Protein AF-A0A957FQG3-F1 (afdb_monomer)

Foldseek 3Di:
DDDDDDDDPDDPLQVLLLVLLVQLLVQCCVVVVHPFFDWDWDDDLFKIKIKTAGSDDPVLLVLCVDPVSVVVSQVVCFVSSVVSVVVCQVSVCVSNVFHQPDWDWDDDSPRRMIMTMGTTDDDPDPPD

pLDDT: mean 87.73, std 17.19, range [35.62, 98.44]

Nearest PDB structures (foldseek):
  2pc6-assembly2_D  TM=5.224E-01  e=1.417E+00  Nitrosomonas europaea ATCC 19718
  8t5j-assembly1_A  TM=2.976E-01  e=2.637E-01  Francisella philomiragia
  4q3o-assembly4_H  TM=3.897E-01  e=1.836E+00  unidentified
  6qin-assembly1_A  TM=3.751E-01  e=3.739E+00  permafrost metagenome
  6qin-assembly1_B  TM=3.669E-01  e=4.540E+00  permafrost metagenome

Structure (mmCIF, N/CA/C/O backbone):
data_AF-A0A957FQG3-F1
#
_entry.id   AF-A0A957FQG3-F1
#
loop_
_atom_site.group_PDB
_atom_site.id
_atom_site.type_symbol
_atom_site.label_atom_id
_atom_site.label_alt_id
_atom_site.label_comp_id
_atom_site.label_asym_id
_atom_site.label_entity_id
_atom_site.label_seq_id
_atom_site.pdbx_PDB_ins_code
_atom_site.Cartn_x
_atom_site.Cartn_y
_atom_site.Cartn_z
_atom_site.occupancy
_atom_site.B_iso_or_equiv
_atom_site.auth_seq_id
_atom_site.auth_comp_id
_atom_site.auth_asym_id
_atom_site.auth_atom_id
_atom_site.pdbx_PDB_model_num
ATOM 1 N N . MET A 1 1 ? 21.254 -7.034 12.210 1.00 35.62 1 MET A N 1
ATOM 2 C CA . MET A 1 1 ? 20.993 -5.730 12.852 1.00 35.62 1 MET A CA 1
ATOM 3 C C . MET A 1 1 ? 19.484 -5.561 12.889 1.00 35.62 1 MET A C 1
ATOM 5 O O . MET A 1 1 ? 18.898 -5.388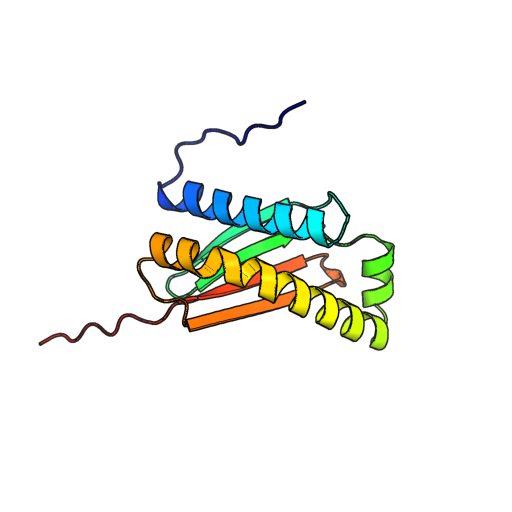 11.832 1.00 35.62 1 MET A O 1
ATOM 9 N N . SER A 1 2 ? 18.854 -5.747 14.053 1.00 36.38 2 SER A N 1
ATOM 10 C CA . SER A 1 2 ? 17.407 -5.549 14.218 1.00 36.38 2 SER A CA 1
ATOM 11 C C . SER A 1 2 ? 17.138 -4.074 14.473 1.00 36.38 2 SER A C 1
ATOM 13 O O . SER A 1 2 ? 17.570 -3.547 15.496 1.00 36.38 2 SER A O 1
ATOM 15 N N . ASN A 1 3 ? 16.438 -3.419 13.552 1.00 44.84 3 ASN A N 1
ATOM 16 C CA . ASN A 1 3 ? 15.875 -2.096 13.786 1.00 44.84 3 ASN A CA 1
ATOM 17 C C . ASN A 1 3 ? 14.540 -2.277 14.507 1.00 44.84 3 ASN A C 1
ATOM 19 O O . ASN A 1 3 ? 13.513 -2.519 13.881 1.00 44.84 3 ASN A O 1
ATOM 23 N N . SER A 1 4 ? 14.572 -2.211 15.834 1.00 42.28 4 SER A N 1
ATOM 24 C CA . SER A 1 4 ? 13.356 -2.063 16.630 1.00 42.28 4 SER A CA 1
ATOM 25 C C . SER A 1 4 ? 12.789 -0.648 16.442 1.00 42.28 4 SER A C 1
ATOM 27 O O . SER A 1 4 ? 13.574 0.302 16.357 1.00 42.28 4 SER A O 1
ATOM 29 N N . PRO A 1 5 ? 11.457 -0.475 16.389 1.00 51.22 5 PRO A N 1
ATOM 30 C CA . PRO A 1 5 ? 10.847 0.842 16.229 1.00 51.22 5 PRO A CA 1
ATOM 31 C C . PRO A 1 5 ? 11.120 1.743 17.452 1.00 51.22 5 PRO A C 1
ATOM 33 O O . PRO A 1 5 ? 11.289 1.238 18.566 1.00 51.22 5 PRO A O 1
ATOM 36 N N . PRO A 1 6 ? 11.179 3.078 17.273 1.00 45.09 6 PRO A N 1
ATOM 37 C CA . PRO A 1 6 ? 11.493 4.011 18.347 1.00 45.09 6 PRO A CA 1
ATOM 38 C C . PRO A 1 6 ? 10.329 4.133 19.339 1.00 45.09 6 PRO A C 1
ATOM 40 O O . PRO A 1 6 ? 9.215 4.514 18.984 1.00 45.09 6 PRO A O 1
ATOM 43 N N . THR A 1 7 ? 10.604 3.867 20.616 1.00 49.09 7 THR A N 1
ATOM 44 C CA . THR A 1 7 ? 9.642 4.002 21.718 1.00 49.09 7 THR A CA 1
ATOM 45 C C . THR A 1 7 ? 9.463 5.474 22.102 1.00 49.09 7 THR A C 1
ATOM 47 O O . THR A 1 7 ? 10.074 5.964 23.048 1.00 49.09 7 THR A O 1
ATOM 50 N N . THR A 1 8 ? 8.624 6.201 21.368 1.00 46.34 8 THR A N 1
ATOM 51 C CA . THR A 1 8 ? 8.061 7.484 21.820 1.00 46.34 8 THR A CA 1
ATOM 52 C C . THR A 1 8 ? 6.641 7.218 22.313 1.00 46.34 8 THR A C 1
ATOM 54 O O . THR A 1 8 ? 5.934 6.420 21.706 1.00 46.34 8 THR A O 1
ATOM 57 N N . LEU A 1 9 ? 6.232 7.832 23.432 1.00 44.16 9 LEU A N 1
ATOM 58 C CA . LEU A 1 9 ? 4.876 7.747 23.997 1.00 44.16 9 LEU A CA 1
ATOM 59 C C . LEU A 1 9 ? 3.855 8.310 22.998 1.00 44.16 9 LEU A C 1
ATOM 61 O O . LEU A 1 9 ? 3.452 9.467 23.067 1.00 44.16 9 LEU A O 1
ATOM 65 N N . MET A 1 10 ? 3.481 7.484 22.030 1.00 39.44 10 MET A N 1
ATOM 66 C CA . MET A 1 10 ? 2.462 7.785 21.047 1.00 39.44 10 MET A CA 1
ATOM 67 C C . MET A 1 10 ? 1.078 7.515 21.648 1.00 39.44 10 MET A C 1
ATOM 69 O O . MET A 1 10 ? 0.938 6.606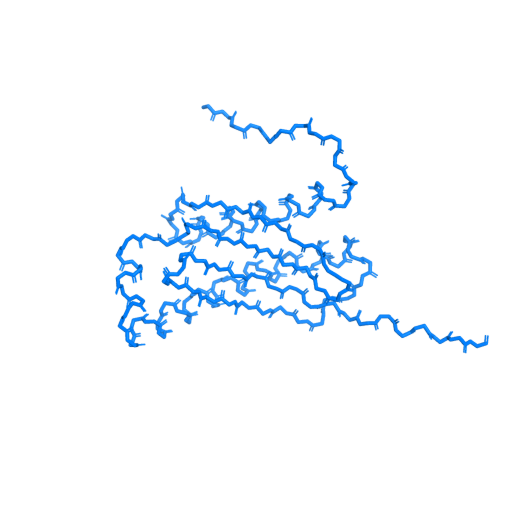 22.476 1.00 39.44 10 MET A O 1
ATOM 73 N N . PRO A 1 11 ? 0.035 8.269 21.249 1.00 52.91 11 PRO A N 1
ATOM 74 C CA . PRO A 1 11 ? -1.341 7.893 21.546 1.00 52.91 11 PRO A CA 1
ATOM 75 C C . PRO A 1 11 ? -1.530 6.410 21.210 1.00 52.91 11 PRO A C 1
ATOM 77 O O . PRO A 1 11 ? -1.068 5.956 20.165 1.00 52.91 11 PRO A O 1
ATOM 80 N N . LYS A 1 12 ? -2.194 5.639 22.078 1.00 60.00 12 LYS A N 1
ATOM 81 C CA . LYS A 1 12 ? -2.332 4.174 21.936 1.00 60.00 12 LYS A CA 1
ATOM 82 C C . LYS A 1 12 ? -2.827 3.738 20.542 1.00 60.00 12 LYS A C 1
ATOM 84 O O . LYS A 1 12 ? -2.483 2.656 20.081 1.00 60.00 12 LYS A O 1
ATOM 89 N N . HIS A 1 13 ? -3.599 4.595 19.871 1.00 62.12 13 HIS A N 1
ATOM 90 C CA . HIS A 1 13 ? -4.095 4.373 18.513 1.00 62.12 13 HIS A CA 1
ATOM 91 C C . HIS A 1 13 ? -3.033 4.570 17.421 1.00 62.12 13 HIS A C 1
ATOM 93 O O . HIS A 1 13 ? -3.070 3.861 16.422 1.00 62.12 13 HIS A O 1
ATOM 99 N N . THR A 1 14 ? -2.076 5.479 17.610 1.00 75.88 14 THR A N 1
ATOM 100 C CA . THR A 1 14 ? -1.010 5.758 16.639 1.00 75.88 14 THR A CA 1
ATOM 101 C C . THR A 1 14 ? -0.038 4.584 16.555 1.00 75.88 14 THR A C 1
ATOM 103 O O . THR A 1 14 ? 0.176 4.068 15.470 1.00 75.88 14 THR A O 1
ATOM 106 N N . ALA A 1 15 ? 0.418 4.044 17.693 1.00 84.69 15 ALA A N 1
ATOM 107 C CA . ALA A 1 15 ? 1.303 2.872 17.696 1.00 84.69 15 ALA A CA 1
ATOM 108 C C . ALA A 1 15 ? 0.648 1.622 17.072 1.00 84.69 15 ALA A C 1
ATOM 110 O O . ALA A 1 15 ? 1.309 0.838 16.396 1.00 84.69 15 ALA A O 1
ATOM 111 N N . ALA A 1 16 ? -0.659 1.432 17.286 1.00 90.44 16 ALA A N 1
ATOM 112 C CA . ALA A 1 16 ? -1.401 0.327 16.682 1.00 90.44 16 ALA A CA 1
ATOM 113 C C . ALA A 1 16 ? -1.605 0.518 15.170 1.00 90.44 16 ALA A C 1
ATOM 115 O O . ALA A 1 16 ? -1.515 -0.451 14.419 1.00 90.44 16 ALA A O 1
ATOM 116 N N . LEU A 1 17 ? -1.854 1.752 14.718 1.00 94.00 17 LEU A N 1
ATOM 117 C CA . LEU A 1 17 ? -1.950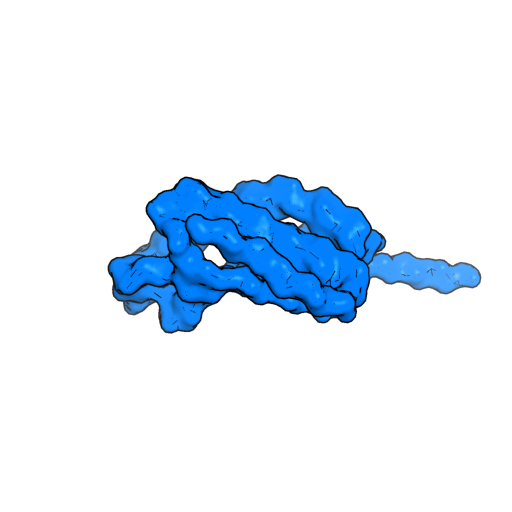 2.053 13.293 1.00 94.00 17 LEU A CA 1
ATOM 118 C C . LEU A 1 17 ? -0.598 1.874 12.593 1.00 94.00 17 LEU A C 1
ATOM 120 O O . LEU A 1 17 ? -0.544 1.254 11.536 1.00 94.00 17 LEU A O 1
ATOM 124 N N . ASP A 1 18 ? 0.480 2.363 13.201 1.00 94.25 18 ASP A N 1
ATOM 125 C CA . ASP A 1 18 ? 1.835 2.224 12.667 1.00 94.25 18 ASP A CA 1
ATOM 126 C C . ASP A 1 18 ? 2.231 0.751 12.535 1.00 94.25 18 ASP A C 1
ATOM 128 O O . ASP A 1 18 ? 2.833 0.363 11.536 1.00 94.25 18 ASP A O 1
ATOM 132 N N . TYR A 1 19 ? 1.827 -0.090 13.494 1.00 94.69 19 TYR A N 1
ATOM 133 C CA . TYR A 1 19 ? 2.013 -1.537 13.402 1.00 94.69 19 TYR A CA 1
ATOM 134 C C . TYR A 1 19 ? 1.254 -2.146 12.213 1.00 94.69 19 TYR A C 1
ATOM 136 O O . TYR A 1 19 ? 1.847 -2.883 11.432 1.00 94.69 19 TYR A O 1
ATOM 144 N N . ILE A 1 20 ? -0.023 -1.794 12.013 1.00 96.25 20 ILE A N 1
ATOM 145 C CA . ILE A 1 20 ? -0.790 -2.249 10.838 1.00 96.25 20 ILE A CA 1
ATOM 146 C C . ILE A 1 20 ? -0.120 -1.786 9.535 1.00 96.25 20 ILE A C 1
ATOM 148 O O . ILE A 1 20 ? -0.012 -2.562 8.588 1.00 96.25 20 ILE A O 1
ATOM 152 N N . GLY A 1 21 ? 0.346 -0.536 9.478 1.00 97.62 21 GLY A N 1
ATOM 153 C CA . GLY A 1 21 ? 1.075 -0.017 8.324 1.00 97.62 21 GLY A CA 1
ATOM 154 C C . GLY A 1 21 ? 2.356 -0.797 8.039 1.00 97.62 21 GLY A C 1
ATOM 155 O O . GLY A 1 21 ? 2.621 -1.146 6.889 1.00 97.62 21 GLY A O 1
ATOM 156 N N . TRP A 1 22 ? 3.126 -1.113 9.080 1.00 97.62 22 TRP A N 1
ATOM 157 C CA . TRP A 1 22 ? 4.346 -1.910 8.968 1.00 97.62 22 TRP A CA 1
ATOM 158 C C . TRP A 1 22 ? 4.079 -3.331 8.459 1.00 97.62 22 TRP A C 1
ATOM 160 O O . TRP A 1 22 ? 4.784 -3.804 7.569 1.00 97.62 22 TRP A O 1
ATOM 170 N N . GLU A 1 23 ? 3.036 -3.987 8.963 1.00 98.00 23 GLU A N 1
ATOM 171 C CA . GLU A 1 23 ? 2.616 -5.316 8.507 1.00 98.00 23 GLU A CA 1
ATOM 172 C C . GLU A 1 23 ? 2.183 -5.301 7.028 1.00 98.00 23 GLU A C 1
ATOM 174 O O . GLU A 1 23 ? 2.555 -6.187 6.258 1.00 98.00 23 GLU A O 1
ATOM 179 N N . ILE A 1 24 ? 1.467 -4.258 6.586 1.00 98.25 24 ILE A N 1
ATOM 180 C CA . ILE A 1 24 ? 1.092 -4.088 5.171 1.00 98.25 24 ILE A CA 1
ATOM 181 C C . ILE A 1 24 ? 2.322 -3.873 4.288 1.00 98.25 24 ILE A C 1
ATOM 183 O O . ILE A 1 24 ? 2.416 -4.499 3.232 1.00 98.25 24 ILE A O 1
ATOM 187 N N . LEU A 1 25 ? 3.264 -3.016 4.700 1.00 98.31 25 LEU A N 1
ATOM 188 C CA . LEU A 1 25 ? 4.516 -2.820 3.963 1.00 98.31 25 LEU A CA 1
ATOM 189 C C . LEU A 1 25 ? 5.296 -4.133 3.858 1.00 98.31 25 LEU A C 1
ATOM 191 O O . LEU A 1 25 ? 5.774 -4.467 2.781 1.00 98.31 25 LEU A O 1
ATOM 195 N N . THR A 1 26 ? 5.394 -4.887 4.951 1.00 97.81 26 THR A N 1
ATOM 196 C CA . THR A 1 26 ? 6.118 -6.164 4.984 1.00 97.81 26 THR A CA 1
ATOM 197 C C . THR A 1 26 ? 5.471 -7.180 4.044 1.00 97.81 26 THR A C 1
ATOM 199 O O . THR A 1 26 ? 6.152 -7.747 3.193 1.00 97.81 26 THR A O 1
ATOM 202 N N . ALA A 1 27 ? 4.145 -7.335 4.101 1.00 97.81 27 ALA A N 1
ATOM 203 C CA . ALA A 1 27 ? 3.411 -8.217 3.194 1.00 97.81 27 ALA A CA 1
ATOM 204 C C . ALA A 1 27 ? 3.546 -7.791 1.721 1.00 97.81 27 ALA A C 1
ATOM 206 O O . ALA A 1 27 ? 3.671 -8.643 0.839 1.00 97.81 27 ALA A O 1
ATOM 207 N N . TRP A 1 28 ? 3.555 -6.481 1.443 1.00 97.25 28 TRP A N 1
ATOM 208 C CA . TRP A 1 28 ? 3.855 -5.955 0.110 1.00 97.25 28 TRP A CA 1
ATOM 209 C C . TRP A 1 28 ? 5.256 -6.370 -0.331 1.00 97.25 28 TRP A C 1
ATOM 211 O O . TRP A 1 28 ? 5.398 -6.964 -1.392 1.00 97.25 28 TRP A O 1
ATOM 221 N N . GLN A 1 29 ? 6.276 -6.108 0.483 1.00 97.12 29 GLN A N 1
ATOM 222 C CA . GLN A 1 29 ? 7.672 -6.402 0.159 1.00 97.12 29 GLN A CA 1
ATOM 223 C C . GLN A 1 29 ? 7.907 -7.897 -0.093 1.00 97.12 29 GLN A C 1
ATOM 225 O O . GLN A 1 29 ? 8.608 -8.259 -1.040 1.00 97.12 29 GLN A O 1
ATOM 230 N N . GLU A 1 30 ? 7.296 -8.765 0.715 1.00 96.69 30 GLU A N 1
ATOM 231 C CA . GLU A 1 30 ? 7.369 -10.219 0.559 1.00 96.69 30 GLU A CA 1
ATOM 232 C C . GLU A 1 30 ? 6.711 -10.690 -0.740 1.00 96.69 30 GLU A C 1
ATOM 234 O O . GLU A 1 30 ? 7.308 -11.460 -1.492 1.00 96.69 30 GLU A O 1
ATOM 239 N N . ALA A 1 31 ? 5.498 -10.215 -1.029 1.00 95.62 31 ALA A N 1
ATOM 240 C CA . ALA A 1 31 ? 4.751 -10.663 -2.198 1.00 95.62 31 ALA A CA 1
ATOM 241 C C . ALA A 1 31 ? 5.236 -10.023 -3.510 1.00 95.62 31 ALA A C 1
ATOM 243 O O . ALA A 1 31 ? 5.172 -10.644 -4.571 1.00 95.62 31 ALA A O 1
ATOM 244 N N . HIS A 1 32 ? 5.736 -8.790 -3.439 1.00 94.50 32 HIS A N 1
ATOM 245 C CA . HIS A 1 32 ? 6.340 -8.074 -4.556 1.00 94.50 32 HIS A CA 1
ATOM 246 C C . HIS A 1 32 ? 7.767 -8.565 -4.852 1.00 94.50 32 HIS A C 1
ATOM 248 O O . HIS A 1 32 ? 8.224 -8.514 -5.992 1.00 94.50 32 HIS A O 1
ATOM 254 N N . GLY A 1 33 ? 8.460 -9.096 -3.839 1.00 93.94 33 GLY A N 1
ATOM 255 C CA . GLY A 1 33 ? 9.820 -9.617 -3.959 1.00 93.94 33 GLY A CA 1
ATOM 256 C C . GLY A 1 33 ? 10.910 -8.547 -3.846 1.00 93.94 33 GLY A C 1
ATOM 257 O O . GLY A 1 33 ? 12.046 -8.792 -4.255 1.00 93.94 33 GLY A O 1
ATOM 258 N N . ALA A 1 34 ? 10.593 -7.374 -3.289 1.00 90.00 34 ALA A N 1
ATOM 259 C CA . ALA A 1 34 ? 11.539 -6.278 -3.097 1.00 90.00 34 ALA A CA 1
ATOM 260 C C . ALA A 1 34 ? 11.430 -5.687 -1.684 1.00 90.00 34 ALA A C 1
ATOM 262 O O . ALA A 1 34 ? 10.395 -5.153 -1.299 1.00 90.00 34 ALA A O 1
ATOM 263 N N . LEU A 1 35 ? 12.526 -5.736 -0.921 1.00 93.31 35 LEU A N 1
ATOM 264 C CA . LEU A 1 35 ? 12.612 -5.217 0.453 1.00 93.31 35 LEU A CA 1
ATOM 265 C C . LEU A 1 35 ? 12.961 -3.718 0.470 1.00 93.31 35 LEU A C 1
ATOM 267 O O . LEU A 1 35 ? 13.993 -3.317 1.011 1.00 93.31 35 LEU A O 1
ATOM 271 N N . ILE A 1 36 ? 12.141 -2.897 -0.185 1.00 92.69 36 ILE A N 1
ATOM 272 C CA . ILE A 1 36 ? 12.348 -1.447 -0.313 1.00 92.69 36 ILE A CA 1
ATOM 273 C C . ILE A 1 36 ? 11.158 -0.651 0.218 1.00 92.69 36 ILE A C 1
ATOM 275 O O . ILE A 1 36 ? 10.044 -1.162 0.343 1.00 92.69 36 ILE A O 1
ATOM 279 N N . GLY A 1 37 ? 11.421 0.615 0.527 1.00 95.69 37 GLY A N 1
ATOM 280 C CA . GLY A 1 37 ? 10.409 1.588 0.902 1.00 95.69 37 GLY A CA 1
ATOM 281 C C . GLY A 1 37 ? 10.185 1.752 2.400 1.00 95.69 37 GLY A C 1
ATOM 282 O O . GLY A 1 37 ? 10.805 1.106 3.247 1.00 95.69 37 GLY A O 1
ATOM 283 N N . THR A 1 38 ? 9.297 2.684 2.717 1.00 97.38 38 THR A N 1
ATOM 284 C CA . THR A 1 38 ? 8.905 3.064 4.073 1.00 97.38 38 THR A CA 1
ATOM 285 C C . THR A 1 38 ? 7.393 3.208 4.160 1.00 97.38 38 THR A C 1
ATOM 287 O O . THR A 1 38 ? 6.709 3.326 3.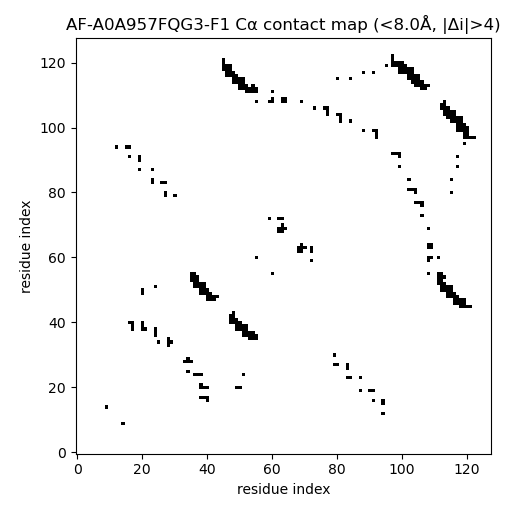144 1.00 97.38 38 THR A O 1
ATOM 290 N N . VAL A 1 39 ? 6.861 3.213 5.381 1.00 97.94 39 VAL A N 1
ATOM 291 C CA . VAL A 1 39 ? 5.433 3.407 5.626 1.00 97.94 39 VAL A CA 1
ATOM 292 C C . VAL A 1 39 ? 5.191 4.583 6.558 1.00 97.94 39 VAL A C 1
ATOM 294 O O . VAL A 1 39 ? 5.934 4.798 7.514 1.00 97.94 39 VAL A O 1
ATOM 297 N N . ALA A 1 40 ? 4.135 5.338 6.277 1.00 96.62 40 ALA A N 1
ATOM 298 C CA . ALA A 1 40 ? 3.599 6.352 7.169 1.00 96.62 40 ALA A CA 1
ATOM 299 C C . ALA A 1 40 ? 2.077 6.259 7.183 1.00 96.62 40 ALA A C 1
ATOM 301 O O . ALA A 1 40 ? 1.462 6.060 6.136 1.00 96.62 40 ALA A O 1
ATOM 302 N N . CYS A 1 41 ? 1.464 6.455 8.344 1.00 96.25 41 CYS A N 1
ATOM 303 C CA . CYS A 1 41 ? 0.020 6.339 8.484 1.00 96.25 41 CYS A CA 1
ATOM 304 C C . CYS A 1 41 ? -0.606 7.654 8.945 1.00 96.25 41 CYS A C 1
ATOM 306 O O . CYS A 1 41 ? -0.037 8.358 9.776 1.00 96.25 41 CYS A O 1
ATOM 308 N N . ASP A 1 42 ? -1.796 7.959 8.436 1.00 94.88 42 ASP A N 1
ATOM 309 C CA . ASP A 1 42 ? -2.595 9.100 8.871 1.00 94.88 42 ASP A CA 1
ATOM 310 C C . ASP A 1 42 ? -3.987 8.650 9.302 1.00 94.88 42 ASP A C 1
ATOM 312 O O . ASP A 1 42 ? -4.616 7.776 8.692 1.00 94.88 42 ASP A O 1
ATOM 316 N N . TRP A 1 43 ? -4.484 9.308 10.346 1.00 92.06 43 TRP A N 1
ATOM 317 C CA . TRP A 1 43 ? -5.852 9.163 10.813 1.00 92.06 43 TRP A CA 1
ATOM 318 C C . TRP A 1 43 ? -6.664 10.397 10.464 1.00 92.06 43 TRP A C 1
ATOM 320 O O . TRP A 1 43 ? -6.341 11.507 10.884 1.00 92.06 43 TRP A O 1
ATOM 330 N N . GLU A 1 44 ? -7.784 10.190 9.792 1.00 90.31 44 GLU A N 1
ATOM 331 C CA . GLU A 1 44 ? -8.786 11.215 9.566 1.00 90.31 44 GLU A CA 1
ATOM 332 C C . GLU A 1 44 ? -10.165 10.737 10.041 1.00 90.31 4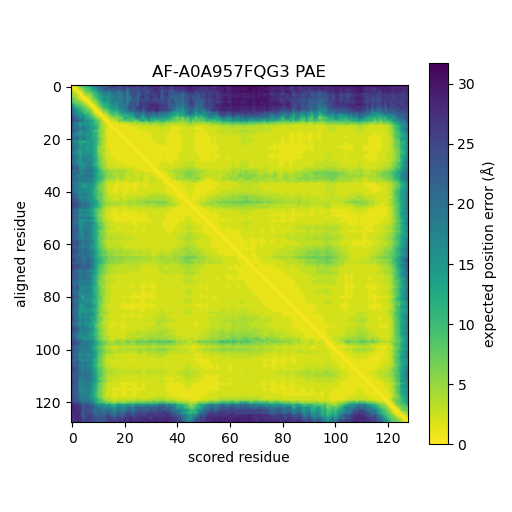4 GLU A C 1
ATOM 334 O O . GLU A 1 44 ? -10.407 9.532 10.139 1.00 90.31 44 GLU A O 1
ATOM 339 N N . PRO A 1 45 ? -11.119 11.648 10.309 1.00 85.88 45 PRO A N 1
ATOM 340 C CA . PRO A 1 45 ? -12.419 11.275 10.874 1.00 85.88 45 PRO A CA 1
ATOM 341 C C . PRO A 1 45 ? -13.199 10.204 10.097 1.00 85.88 45 PRO A C 1
ATOM 343 O O . PRO A 1 45 ? -14.014 9.506 10.687 1.00 85.88 45 PRO A O 1
ATOM 346 N N . GLN A 1 46 ? -12.979 10.081 8.785 1.00 90.88 46 GLN A N 1
ATOM 347 C CA . GLN A 1 46 ? -13.716 9.157 7.909 1.00 90.88 46 GLN A CA 1
ATOM 348 C C . GLN A 1 46 ? -12.802 8.208 7.132 1.00 90.88 46 GLN A C 1
ATOM 350 O O . GLN A 1 46 ? -13.273 7.442 6.290 1.00 90.88 46 GLN A O 1
ATOM 355 N N . ARG A 1 47 ? -11.489 8.275 7.359 1.00 94.12 47 ARG A N 1
ATOM 356 C CA . ARG A 1 47 ? -10.538 7.434 6.641 1.00 94.12 47 ARG A CA 1
ATOM 357 C C . ARG A 1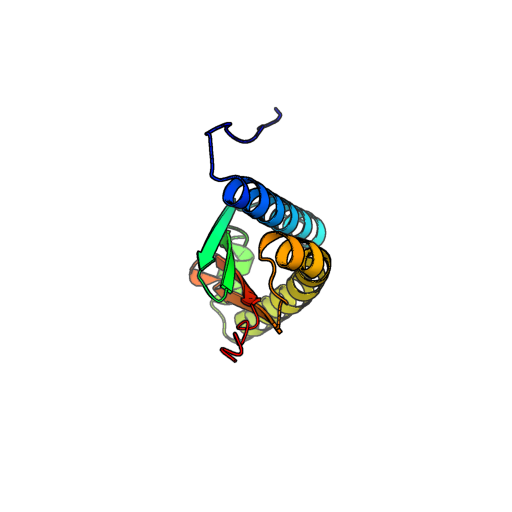 47 ? -9.261 7.217 7.428 1.00 94.12 47 ARG A C 1
ATOM 359 O O . ARG A 1 47 ? -8.781 8.107 8.119 1.00 94.12 47 ARG A O 1
ATOM 366 N N . ILE A 1 48 ? -8.696 6.039 7.246 1.00 95.62 48 ILE A N 1
ATOM 367 C CA . ILE A 1 48 ? -7.332 5.717 7.640 1.00 95.62 48 ILE A CA 1
ATOM 368 C C . ILE A 1 48 ? -6.525 5.581 6.357 1.00 95.62 48 ILE A C 1
ATOM 370 O O . ILE A 1 48 ? -6.947 4.887 5.430 1.00 95.62 48 ILE A O 1
ATOM 374 N N . ILE A 1 49 ? -5.390 6.267 6.292 1.00 97.56 49 ILE A N 1
ATOM 375 C CA . ILE A 1 49 ? -4.509 6.274 5.126 1.00 97.56 49 ILE A CA 1
ATOM 376 C C . ILE A 1 49 ? -3.195 5.627 5.530 1.00 97.56 49 ILE A C 1
ATOM 378 O O . ILE A 1 49 ? -2.573 6.039 6.504 1.00 97.56 49 ILE A O 1
ATOM 382 N N . ILE A 1 50 ? -2.762 4.634 4.764 1.00 98.06 50 ILE A N 1
ATOM 383 C CA . ILE A 1 50 ? -1.450 4.008 4.897 1.00 98.06 50 ILE A CA 1
ATOM 384 C C . ILE A 1 50 ? -0.680 4.319 3.618 1.00 98.06 50 ILE A C 1
ATOM 386 O O . ILE A 1 50 ? -1.087 3.928 2.524 1.00 98.06 50 ILE A O 1
ATOM 390 N N . ARG A 1 51 ? 0.400 5.084 3.759 1.00 98.44 51 ARG A N 1
ATOM 391 C CA . ARG A 1 51 ? 1.257 5.557 2.670 1.00 98.44 51 ARG A CA 1
ATOM 392 C C . ARG A 1 51 ? 2.489 4.680 2.596 1.00 98.44 51 ARG A C 1
ATOM 394 O O . ARG A 1 51 ? 3.248 4.643 3.560 1.00 98.44 51 ARG A O 1
ATOM 401 N N . LEU A 1 52 ? 2.690 4.015 1.468 1.00 98.31 52 LEU A N 1
ATOM 402 C CA . LEU A 1 52 ? 3.913 3.287 1.163 1.00 98.31 52 LEU A CA 1
ATOM 403 C C . LEU A 1 52 ? 4.763 4.163 0.240 1.00 98.31 52 LEU A C 1
ATOM 405 O O . LEU A 1 52 ? 4.341 4.458 -0.877 1.00 98.31 52 LEU A O 1
ATOM 409 N N . ASN A 1 53 ? 5.921 4.609 0.719 1.00 98.00 53 ASN A N 1
ATOM 410 C CA . ASN A 1 53 ? 6.831 5.485 -0.020 1.00 98.00 53 ASN A CA 1
ATOM 411 C C . ASN A 1 53 ? 8.055 4.698 -0.472 1.00 98.00 53 ASN A C 1
ATOM 413 O O . ASN A 1 53 ? 8.515 3.817 0.251 1.00 98.00 53 ASN A O 1
ATOM 417 N N . ASP A 1 54 ? 8.620 5.066 -1.614 1.00 97.25 54 ASP A N 1
ATOM 418 C CA . ASP A 1 54 ? 9.865 4.499 -2.134 1.00 97.25 54 ASP A CA 1
ATOM 419 C C . ASP A 1 54 ? 9.806 2.977 -2.373 1.00 97.25 54 ASP A C 1
ATOM 421 O O . ASP A 1 54 ? 10.785 2.255 -2.175 1.00 97.25 54 ASP A O 1
ATOM 425 N N . VAL A 1 55 ? 8.629 2.482 -2.763 1.00 96.69 55 VAL A N 1
ATOM 426 C CA . VAL A 1 55 ? 8.313 1.048 -2.885 1.00 96.69 55 VAL A CA 1
ATOM 427 C C . VAL A 1 55 ? 8.465 0.475 -4.291 1.00 96.69 55 VAL A C 1
ATOM 429 O O . VAL A 1 55 ? 8.395 -0.741 -4.449 1.00 96.69 55 VAL A O 1
ATOM 432 N N . PHE A 1 56 ? 8.699 1.324 -5.289 1.00 96.69 56 PHE A N 1
ATOM 433 C CA . PHE A 1 56 ? 9.014 0.935 -6.658 1.00 96.69 56 PHE A CA 1
ATOM 434 C C . PHE A 1 56 ? 10.510 1.042 -6.933 1.00 96.69 56 PHE A C 1
ATOM 436 O O . PHE A 1 56 ? 11.189 1.992 -6.527 1.00 96.69 56 PHE A O 1
ATOM 443 N N . SER A 1 57 ? 11.018 0.081 -7.696 1.00 95.00 57 SER A N 1
ATOM 444 C CA . SER A 1 57 ? 12.346 0.139 -8.292 1.00 95.00 57 SER A CA 1
ATOM 445 C C . SER A 1 57 ? 12.416 1.183 -9.413 1.00 95.00 57 SER A C 1
ATOM 447 O O . SER A 1 57 ? 11.413 1.568 -10.013 1.00 95.00 57 SER A O 1
ATOM 449 N N . LEU A 1 58 ? 13.633 1.592 -9.786 1.00 94.62 58 LEU A N 1
ATOM 450 C CA . LEU A 1 58 ? 13.837 2.511 -10.913 1.00 94.62 58 LEU A CA 1
ATOM 451 C C . LEU A 1 58 ? 13.245 1.972 -12.230 1.00 94.62 58 LEU A C 1
ATOM 453 O O . LEU A 1 58 ? 12.751 2.745 -13.049 1.00 94.62 58 LEU A O 1
ATOM 457 N N . ALA A 1 59 ? 13.281 0.653 -12.440 1.00 94.69 59 ALA A N 1
ATOM 458 C CA . ALA A 1 59 ? 12.715 0.028 -13.631 1.00 94.69 59 ALA A CA 1
ATOM 459 C C . ALA A 1 59 ? 11.189 0.190 -13.691 1.00 94.69 59 ALA A C 1
ATOM 461 O O . ALA A 1 59 ? 10.645 0.473 -14.756 1.00 94.69 59 ALA A O 1
ATOM 462 N N . GLU A 1 60 ? 10.509 0.069 -12.555 1.00 96.44 60 GLU A N 1
ATOM 463 C CA . GLU A 1 60 ? 9.057 0.232 -12.455 1.00 96.44 60 GLU A CA 1
ATOM 464 C C . GLU A 1 60 ? 8.633 1.690 -12.555 1.00 96.44 60 GLU A C 1
ATOM 466 O O . GLU A 1 60 ? 7.658 1.990 -13.239 1.00 96.44 60 GLU A O 1
ATOM 471 N N . ILE A 1 61 ? 9.402 2.606 -11.959 1.00 96.50 61 ILE A N 1
ATOM 472 C CA . ILE A 1 61 ? 9.193 4.046 -12.142 1.00 96.50 61 ILE A CA 1
ATOM 473 C C . ILE A 1 61 ? 9.268 4.384 -13.634 1.00 96.50 61 ILE A C 1
ATOM 475 O O . ILE A 1 61 ? 8.365 5.034 -14.158 1.00 96.50 61 ILE A O 1
ATOM 479 N N . ASN A 1 62 ? 10.297 3.894 -14.336 1.00 95.94 62 ASN A N 1
ATOM 480 C CA . ASN A 1 62 ? 10.460 4.098 -15.778 1.00 95.94 62 ASN A CA 1
ATOM 481 C C . ASN A 1 62 ? 9.324 3.457 -16.587 1.00 95.94 62 ASN A C 1
ATOM 483 O O . ASN A 1 62 ? 8.805 4.079 -17.511 1.00 95.94 62 ASN A O 1
ATOM 487 N N . LEU A 1 63 ? 8.900 2.241 -16.229 1.00 94.62 63 LEU A N 1
ATOM 488 C CA . LEU A 1 63 ? 7.746 1.583 -16.843 1.00 94.62 63 LEU A CA 1
ATOM 489 C C . LEU A 1 63 ? 6.474 2.430 -16.676 1.00 94.62 63 LEU A C 1
ATOM 491 O O . LEU A 1 63 ? 5.732 2.625 -17.639 1.00 94.62 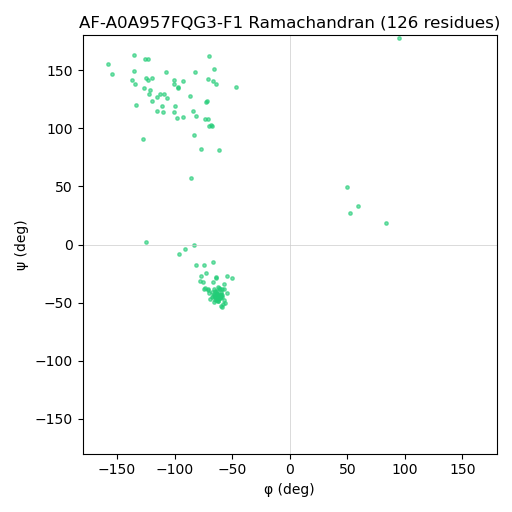63 LEU A O 1
ATOM 495 N N . GLY A 1 64 ? 6.258 2.981 -15.480 1.00 94.56 64 GLY A N 1
ATOM 496 C CA . GLY A 1 64 ? 5.124 3.833 -15.134 1.00 94.56 64 GLY A CA 1
ATOM 497 C C . GLY A 1 64 ? 5.093 5.188 -15.849 1.00 94.56 64 GLY A C 1
ATOM 498 O O . GLY A 1 64 ? 4.039 5.817 -15.873 1.00 94.56 64 GLY A O 1
ATOM 499 N N . GLN A 1 65 ? 6.194 5.626 -16.474 1.00 94.31 65 GLN A N 1
ATOM 500 C CA . GLN A 1 65 ? 6.209 6.822 -17.332 1.00 94.31 65 GLN A CA 1
ATOM 501 C C . GLN A 1 65 ? 5.543 6.583 -18.698 1.00 94.31 65 GLN A C 1
ATOM 503 O O . GLN A 1 65 ? 5.192 7.534 -19.398 1.00 94.31 65 GLN A O 1
ATOM 508 N N . HIS A 1 66 ? 5.361 5.324 -19.105 1.00 94.75 66 HIS A N 1
ATOM 509 C CA . HIS A 1 66 ? 4.684 4.970 -20.350 1.00 94.75 66 HIS A CA 1
ATOM 510 C C . HIS A 1 66 ? 3.209 4.633 -20.081 1.00 94.75 66 HIS A C 1
ATOM 512 O O . HIS A 1 66 ? 2.945 3.835 -19.187 1.00 94.75 66 HIS A O 1
ATOM 518 N N . PRO A 1 67 ? 2.231 5.118 -20.876 1.00 93.69 67 PRO A N 1
ATOM 519 C CA . PRO A 1 67 ? 0.805 4.913 -20.583 1.00 93.69 67 PRO A CA 1
ATOM 520 C C . PRO A 1 67 ? 0.390 3.446 -20.391 1.00 93.69 67 PRO A C 1
ATOM 522 O O . PRO A 1 67 ? -0.363 3.126 -19.479 1.00 93.69 67 PRO A O 1
ATOM 525 N N . GLN A 1 68 ? 0.905 2.537 -21.224 1.00 95.06 68 GLN A N 1
ATOM 526 C CA . GLN A 1 68 ? 0.612 1.103 -21.105 1.00 95.06 68 GLN A CA 1
ATOM 527 C C . GLN A 1 68 ? 1.292 0.478 -19.882 1.00 95.06 68 GLN A C 1
ATOM 529 O O . GLN A 1 68 ? 0.687 -0.339 -19.193 1.00 95.06 68 GLN A O 1
ATOM 534 N N . GLY A 1 69 ? 2.532 0.883 -19.596 1.00 94.88 69 GLY A N 1
ATOM 535 C CA . GLY A 1 69 ? 3.266 0.428 -18.419 1.00 94.88 69 GLY A CA 1
ATOM 536 C C . GLY A 1 69 ? 2.627 0.911 -17.120 1.00 94.88 69 GLY A C 1
ATOM 537 O O . GLY A 1 69 ? 2.513 0.134 -16.180 1.00 94.88 69 GLY A O 1
ATOM 538 N N . HIS A 1 70 ? 2.119 2.146 -17.104 1.00 95.50 70 HIS A N 1
ATOM 539 C CA . HIS A 1 70 ? 1.354 2.703 -15.994 1.00 95.50 70 HIS A CA 1
ATOM 540 C C . HIS A 1 70 ? 0.113 1.867 -15.684 1.00 95.50 70 HIS A C 1
ATOM 542 O O . HIS A 1 70 ? -0.059 1.447 -14.547 1.00 95.50 70 HIS A O 1
ATOM 548 N N . VAL A 1 71 ? -0.714 1.569 -16.693 1.00 96.31 71 VAL A N 1
ATOM 549 C CA . VAL A 1 71 ? -1.934 0.765 -16.507 1.00 96.31 71 VAL A CA 1
ATOM 550 C C . VAL A 1 71 ? -1.606 -0.633 -15.980 1.00 96.31 71 VAL A C 1
ATOM 552 O O . VAL A 1 71 ? -2.264 -1.106 -15.057 1.00 96.31 71 VAL A O 1
ATOM 555 N N . LEU A 1 72 ? -0.577 -1.285 -16.532 1.00 96.25 72 LEU A N 1
ATOM 556 C CA . LEU A 1 72 ? -0.158 -2.616 -16.084 1.00 96.25 72 LEU A CA 1
ATOM 557 C C . LEU A 1 72 ? 0.354 -2.602 -14.641 1.00 96.25 72 LEU A C 1
ATOM 559 O O . LEU A 1 72 ? -0.052 -3.443 -13.840 1.00 96.25 72 LEU A O 1
ATOM 563 N N . LEU A 1 73 ? 1.220 -1.643 -14.303 1.00 96.50 73 LEU A N 1
ATOM 564 C CA . LEU A 1 73 ? 1.771 -1.504 -12.958 1.00 96.50 73 LEU A CA 1
ATOM 565 C C . LEU A 1 73 ? 0.672 -1.163 -11.948 1.00 96.50 73 LEU A C 1
ATOM 567 O O . LEU A 1 73 ? 0.601 -1.776 -10.888 1.00 96.50 73 LEU A O 1
ATOM 571 N N . GLU A 1 74 ? -0.223 -0.236 -12.290 1.00 96.81 74 GLU A N 1
ATOM 572 C CA . GLU A 1 74 ? -1.359 0.126 -11.449 1.00 96.81 74 GLU A CA 1
ATOM 573 C C . GLU A 1 74 ? -2.275 -1.077 -11.201 1.00 96.81 74 GLU A C 1
ATOM 575 O O . GLU A 1 74 ? -2.657 -1.320 -10.057 1.00 96.81 74 GLU A O 1
ATOM 580 N N . GLN A 1 75 ? -2.610 -1.851 -12.237 1.00 97.12 75 GLN A N 1
ATOM 581 C CA . GLN A 1 75 ? -3.453 -3.035 -12.091 1.00 97.12 75 GLN A CA 1
ATOM 582 C C . GLN A 1 75 ? -2.797 -4.082 -11.184 1.00 97.12 75 GLN A C 1
ATOM 584 O O . GLN A 1 75 ? -3.429 -4.542 -10.234 1.00 97.12 75 GLN A O 1
ATOM 589 N N . TYR A 1 76 ? -1.526 -4.403 -11.431 1.00 96.81 76 TYR A N 1
ATOM 590 C CA . TYR A 1 76 ? -0.760 -5.337 -10.607 1.00 96.81 76 TYR A CA 1
ATOM 591 C C . TYR A 1 76 ? -0.738 -4.911 -9.131 1.00 96.81 76 TYR A C 1
ATOM 593 O O . TYR A 1 76 ? -1.088 -5.693 -8.244 1.00 96.81 76 TYR A O 1
ATOM 601 N N . VAL A 1 77 ? -0.389 -3.648 -8.867 1.00 97.62 77 VAL A N 1
ATOM 602 C CA . VAL A 1 77 ? -0.331 -3.088 -7.511 1.00 97.62 77 VAL A CA 1
ATOM 603 C C . VAL A 1 77 ? -1.703 -3.137 -6.843 1.00 97.62 77 VAL A C 1
ATOM 605 O O . VAL A 1 77 ? -1.813 -3.541 -5.685 1.00 97.62 77 VAL A O 1
ATOM 608 N N . ARG A 1 78 ? -2.762 -2.742 -7.561 1.00 97.31 78 ARG A N 1
ATOM 609 C CA . ARG A 1 78 ? -4.135 -2.760 -7.046 1.00 97.31 78 ARG A CA 1
ATOM 610 C C . ARG A 1 78 ? -4.573 -4.165 -6.674 1.00 97.31 78 ARG A C 1
ATOM 612 O O . ARG A 1 78 ? -5.149 -4.325 -5.603 1.00 97.31 78 ARG A O 1
ATOM 619 N N . GLU A 1 79 ? -4.331 -5.157 -7.524 1.00 96.69 79 GLU A N 1
ATOM 620 C CA . GLU A 1 79 ? -4.711 -6.547 -7.257 1.00 96.69 79 GLU A CA 1
ATOM 621 C C . GLU A 1 79 ? 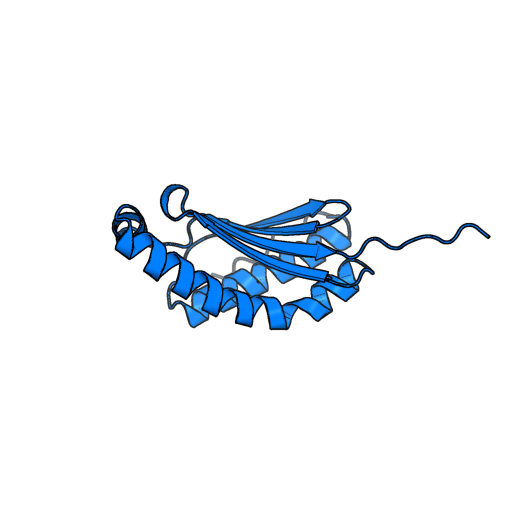-3.984 -7.080 -6.019 1.00 96.69 79 GLU A C 1
ATOM 623 O O . GLU A 1 79 ? -4.628 -7.574 -5.089 1.00 96.69 79 GLU A O 1
ATOM 628 N N . LEU A 1 80 ? -2.665 -6.885 -5.952 1.00 96.81 80 LEU A N 1
ATOM 629 C CA . LEU A 1 80 ? -1.853 -7.386 -4.850 1.00 96.81 80 LEU A CA 1
ATOM 630 C C . LEU A 1 80 ? -2.202 -6.714 -3.514 1.00 96.81 80 LEU A C 1
ATOM 632 O O . LEU A 1 80 ? -2.471 -7.391 -2.519 1.00 96.81 80 LEU A O 1
ATOM 636 N N . LEU A 1 81 ? -2.263 -5.380 -3.482 1.00 97.81 81 LEU A N 1
ATOM 637 C CA . LEU A 1 81 ? -2.573 -4.652 -2.251 1.00 97.81 81 LEU A CA 1
ATOM 638 C C . LEU A 1 81 ? -4.034 -4.757 -1.837 1.00 97.81 81 LEU A C 1
ATOM 640 O O . LEU A 1 81 ? -4.317 -4.631 -0.648 1.00 97.81 81 LEU A O 1
ATOM 644 N N . SER A 1 82 ? -4.963 -5.014 -2.761 1.00 96.50 82 SER A N 1
ATOM 645 C CA . SER A 1 82 ? -6.351 -5.295 -2.380 1.00 96.50 82 SER A CA 1
ATOM 646 C C . SER A 1 82 ? -6.435 -6.567 -1.544 1.00 96.50 82 SER A C 1
ATOM 648 O O . SER A 1 82 ? -7.126 -6.580 -0.526 1.00 96.50 82 SER A O 1
ATOM 650 N N . GLU A 1 83 ? -5.696 -7.611 -1.926 1.00 96.75 83 GLU A N 1
ATOM 651 C CA . GLU A 1 83 ? -5.649 -8.860 -1.169 1.00 96.75 83 GLU A CA 1
ATOM 652 C C . GLU A 1 83 ? -4.955 -8.678 0.186 1.00 96.75 83 GLU A C 1
ATOM 654 O O . GLU A 1 83 ? -5.502 -9.082 1.213 1.00 96.75 83 GLU A O 1
ATOM 659 N N . ILE A 1 84 ? -3.814 -7.985 0.217 1.00 97.56 84 ILE A N 1
ATOM 660 C CA . ILE A 1 84 ? -3.106 -7.670 1.467 1.00 97.56 84 ILE A CA 1
ATOM 661 C C . ILE A 1 84 ? -4.012 -6.857 2.404 1.00 97.56 84 ILE A C 1
ATOM 663 O O . ILE A 1 84 ? -4.267 -7.260 3.537 1.00 97.56 84 ILE A O 1
ATOM 667 N N . CYS A 1 85 ? -4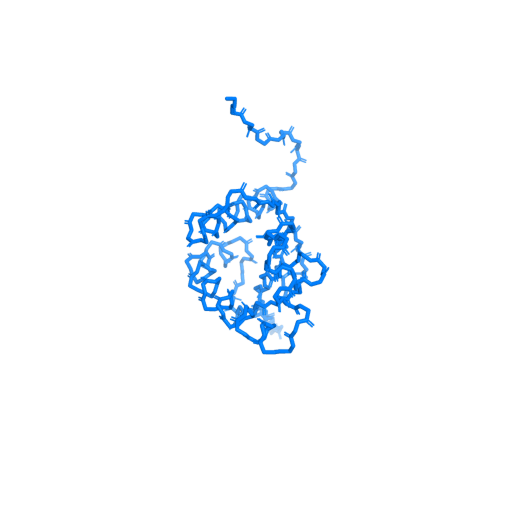.579 -5.741 1.941 1.00 97.12 85 CYS A N 1
ATOM 668 C CA . CYS A 1 85 ? -5.412 -4.869 2.775 1.00 97.12 85 CYS A CA 1
ATOM 669 C C . CYS A 1 85 ? -6.697 -5.553 3.263 1.00 97.12 85 CYS A C 1
ATOM 671 O O . CYS A 1 85 ? -7.206 -5.232 4.344 1.00 97.12 85 CYS A O 1
ATOM 673 N N . ARG A 1 86 ? -7.229 -6.518 2.502 1.00 95.81 86 ARG A N 1
ATOM 674 C CA . ARG A 1 86 ? -8.382 -7.322 2.925 1.00 95.81 86 ARG A CA 1
ATOM 675 C C . ARG A 1 86 ? -8.092 -8.073 4.225 1.00 95.81 86 ARG A C 1
ATOM 677 O O . ARG A 1 86 ? -8.961 -8.125 5.094 1.00 95.81 86 ARG A O 1
ATOM 684 N N . GLN A 1 87 ? -6.874 -8.582 4.402 1.00 95.75 87 GLN A N 1
ATOM 685 C CA . GLN A 1 87 ? -6.463 -9.304 5.613 1.00 95.75 87 GLN A CA 1
ATOM 686 C C . GLN A 1 87 ? -6.427 -8.389 6.850 1.00 95.75 87 GLN A C 1
ATOM 688 O O . GLN A 1 87 ? -6.798 -8.809 7.945 1.00 95.75 87 GLN A O 1
ATOM 693 N N . TYR A 1 88 ? -6.099 -7.106 6.669 1.00 95.06 88 TYR A N 1
ATOM 694 C CA . TYR A 1 88 ? -6.005 -6.126 7.761 1.00 95.06 88 TYR A CA 1
ATOM 695 C C . TYR A 1 88 ? -7.303 -5.363 8.049 1.00 95.06 88 TYR A C 1
ATOM 697 O O . TYR A 1 88 ? -7.382 -4.619 9.027 1.00 95.06 88 TYR A O 1
ATOM 705 N N . THR A 1 89 ? -8.360 -5.572 7.259 1.00 93.94 89 THR A N 1
ATOM 706 C CA . THR A 1 89 ? -9.637 -4.848 7.405 1.00 93.94 89 THR A CA 1
ATOM 707 C C . THR A 1 89 ? -10.250 -5.018 8.803 1.00 93.94 89 THR A C 1
ATOM 709 O O . THR A 1 89 ? -10.765 -4.060 9.382 1.00 93.94 89 THR A O 1
ATOM 712 N N . THR A 1 90 ? -10.150 -6.212 9.396 1.00 92.50 90 THR A N 1
ATOM 713 C CA . THR A 1 90 ? -10.639 -6.476 10.761 1.00 92.50 90 THR A CA 1
ATOM 714 C C . THR A 1 90 ? -9.851 -5.700 11.816 1.00 92.50 90 THR A C 1
ATOM 716 O O . THR A 1 90 ? -10.458 -5.128 12.721 1.00 92.50 90 THR A O 1
ATOM 719 N N . ALA A 1 91 ? -8.522 -5.643 11.695 1.00 92.75 91 ALA A N 1
ATOM 720 C CA . ALA A 1 91 ? -7.668 -4.901 12.620 1.00 92.75 91 ALA A CA 1
ATOM 721 C C . ALA A 1 91 ? -7.953 -3.393 12.544 1.00 92.75 91 ALA A C 1
ATOM 723 O O . ALA A 1 91 ? -8.133 -2.741 13.571 1.00 92.75 91 ALA A O 1
ATOM 724 N N . VAL A 1 92 ? -8.108 -2.860 11.327 1.00 92.56 92 VAL A N 1
ATOM 725 C CA . VAL A 1 92 ? -8.496 -1.462 11.095 1.00 92.56 92 VAL A CA 1
ATOM 726 C C . VAL A 1 92 ? -9.865 -1.160 11.711 1.00 92.56 92 VAL A C 1
ATOM 728 O O . VAL A 1 92 ? -10.010 -0.170 12.425 1.00 92.56 92 VAL A O 1
ATOM 731 N N . ARG A 1 93 ? -10.858 -2.039 11.522 1.00 91.38 93 ARG A N 1
ATOM 732 C CA . ARG A 1 93 ? -12.186 -1.903 12.146 1.00 91.38 93 ARG A CA 1
ATOM 733 C C . ARG A 1 93 ? -12.107 -1.872 13.673 1.00 91.38 93 ARG A C 1
ATOM 735 O O . ARG A 1 93 ? -12.775 -1.057 14.308 1.00 91.38 93 ARG A O 1
ATOM 742 N N . GLN A 1 94 ? -11.327 -2.772 14.268 1.00 90.62 94 GLN A N 1
ATOM 743 C CA . GLN A 1 94 ? -11.155 -2.835 15.721 1.00 90.62 94 GLN A CA 1
ATOM 744 C C . GLN A 1 94 ? -10.490 -1.570 16.260 1.00 90.62 94 GLN A C 1
ATOM 746 O O . GLN A 1 94 ? -10.922 -1.048 17.284 1.00 90.62 94 GLN A O 1
ATOM 751 N N . LEU A 1 95 ? -9.484 -1.063 15.547 1.00 90.69 95 LEU A N 1
ATOM 752 C CA . LEU A 1 95 ? -8.769 0.150 15.912 1.00 90.69 95 LEU A CA 1
ATOM 753 C C . LEU A 1 95 ? -9.646 1.406 15.792 1.00 90.69 95 LEU A C 1
ATOM 755 O O . LEU A 1 95 ? -9.579 2.284 16.651 1.00 90.69 95 LEU A O 1
ATOM 759 N N . ALA A 1 96 ? -10.453 1.489 14.731 1.00 88.19 96 ALA A N 1
ATOM 760 C CA . ALA A 1 96 ? -11.325 2.624 14.425 1.00 88.19 96 ALA A CA 1
ATOM 761 C C . ALA A 1 96 ? -12.642 2.633 15.180 1.00 88.19 96 ALA A C 1
ATOM 763 O O . ALA A 1 96 ? -13.293 3.675 15.222 1.00 88.19 96 ALA A O 1
ATOM 764 N N . HIS A 1 97 ? -13.054 1.499 15.745 1.00 87.31 97 HIS A N 1
ATOM 765 C CA . HIS A 1 97 ? -14.406 1.307 16.270 1.00 87.31 97 HIS A CA 1
ATOM 766 C C . HIS A 1 97 ? -15.503 1.657 15.241 1.00 87.31 97 HIS A C 1
ATOM 768 O O . HIS A 1 97 ? -16.620 2.005 15.611 1.00 87.31 97 HIS A O 1
ATOM 774 N N . HIS A 1 98 ? -15.181 1.540 13.950 1.00 85.88 98 HIS A N 1
ATOM 775 C CA . HIS A 1 98 ? -16.060 1.802 12.812 1.00 85.88 98 HIS A CA 1
ATOM 776 C C . HIS A 1 98 ? -15.913 0.677 11.791 1.00 85.88 98 HIS A C 1
ATOM 778 O O . HIS A 1 98 ? -14.839 0.087 11.653 1.00 85.88 98 HIS A O 1
ATOM 784 N N . THR A 1 99 ? -16.977 0.382 11.049 1.00 89.25 99 THR A N 1
ATOM 785 C CA . THR A 1 99 ? -16.897 -0.517 9.893 1.00 89.25 99 THR A CA 1
ATOM 786 C C . THR A 1 99 ? -16.045 0.127 8.801 1.00 89.25 99 THR A C 1
ATOM 788 O O . THR A 1 99 ? -16.154 1.325 8.548 1.00 89.25 99 THR A O 1
ATOM 791 N N . VAL A 1 100 ? -15.220 -0.668 8.122 1.00 92.06 100 VAL A N 1
ATOM 792 C CA . VAL A 1 100 ? -14.572 -0.244 6.876 1.00 92.06 100 VAL A CA 1
ATOM 793 C C . VAL A 1 100 ? -15.578 -0.437 5.743 1.00 92.06 100 VAL A C 1
ATOM 795 O O . VAL A 1 100 ? -15.908 -1.570 5.403 1.00 92.06 100 VAL A O 1
ATOM 798 N N . ALA A 1 101 ? -16.068 0.662 5.174 1.00 92.31 101 ALA A N 1
ATOM 799 C CA . ALA A 1 101 ? -17.028 0.662 4.071 1.00 92.31 101 ALA A CA 1
ATOM 800 C C . ALA A 1 101 ? -16.388 0.183 2.762 1.00 92.31 101 ALA A C 1
ATOM 802 O O . ALA A 1 101 ? -16.991 -0.544 1.976 1.00 92.31 101 ALA A O 1
ATOM 803 N N . LYS A 1 102 ? -15.159 0.642 2.506 1.00 94.25 102 LYS A N 1
ATOM 804 C CA . LYS A 1 102 ? -14.385 0.292 1.314 1.00 94.25 102 LYS A CA 1
ATOM 805 C C . LYS A 1 102 ? -12.899 0.511 1.548 1.00 94.25 102 LYS A C 1
ATOM 807 O O . LYS A 1 102 ? -12.510 1.389 2.317 1.00 94.25 102 LYS A O 1
ATOM 812 N N . THR A 1 103 ? -12.095 -0.216 0.786 1.00 96.25 103 THR A N 1
ATOM 813 C CA . THR A 1 103 ? -10.659 0.024 0.666 1.00 96.25 103 THR A CA 1
ATOM 814 C C . THR A 1 103 ? -10.361 0.489 -0.751 1.00 96.25 103 THR A C 1
ATOM 816 O O . THR A 1 103 ? -10.813 -0.128 -1.714 1.00 96.25 103 THR A O 1
ATOM 819 N N . THR A 1 104 ? -9.628 1.588 -0.893 1.00 96.62 104 THR A N 1
ATOM 820 C CA . THR A 1 104 ? -9.188 2.107 -2.191 1.00 96.62 104 THR A CA 1
ATOM 821 C C . THR A 1 104 ? -7.675 2.205 -2.222 1.00 96.62 104 THR A C 1
ATOM 823 O O . THR A 1 104 ? -7.070 2.786 -1.324 1.00 96.62 104 THR A O 1
ATOM 826 N N . ILE A 1 105 ? -7.073 1.651 -3.270 1.00 98.06 105 ILE A N 1
ATOM 827 C CA . ILE A 1 105 ? -5.638 1.760 -3.532 1.00 98.06 105 ILE A CA 1
ATOM 828 C C . ILE A 1 105 ? -5.422 2.892 -4.541 1.00 98.06 105 ILE A C 1
ATOM 830 O O . ILE A 1 105 ? -6.156 2.972 -5.523 1.00 98.06 105 ILE A O 1
ATOM 834 N N . HIS A 1 106 ? -4.456 3.774 -4.318 1.00 97.25 106 HIS A N 1
ATOM 835 C CA . HIS A 1 106 ? -4.016 4.761 -5.308 1.00 97.25 106 HIS A CA 1
ATOM 836 C C . HIS A 1 106 ? -2.537 4.559 -5.573 1.00 97.25 106 HIS A C 1
ATOM 838 O O . HIS A 1 106 ? -1.768 4.426 -4.626 1.00 97.25 106 HIS A O 1
ATOM 844 N N . VAL A 1 107 ? -2.157 4.532 -6.843 1.00 97.00 107 VAL A N 1
ATOM 845 C CA . VAL A 1 107 ? -0.795 4.223 -7.272 1.00 97.00 107 VAL A CA 1
ATOM 846 C C . VAL A 1 107 ? -0.254 5.428 -8.021 1.00 97.00 107 VAL A C 1
ATOM 848 O O . VAL A 1 107 ? -0.861 5.863 -8.996 1.00 97.00 107 VAL A O 1
ATOM 851 N N . ASP A 1 108 ? 0.874 5.959 -7.567 1.00 95.50 108 ASP A N 1
ATOM 852 C CA . ASP A 1 108 ? 1.608 7.020 -8.247 1.00 95.50 108 ASP A CA 1
ATOM 853 C C . ASP A 1 108 ? 3.072 6.586 -8.418 1.00 95.50 108 ASP A C 1
ATOM 855 O O . ASP A 1 108 ? 3.909 6.812 -7.539 1.00 95.50 108 ASP A O 1
ATOM 859 N N . PRO A 1 109 ? 3.405 5.940 -9.551 1.00 93.00 109 PRO A N 1
ATOM 860 C CA . PRO A 1 109 ? 4.773 5.520 -9.825 1.00 93.00 109 PRO A CA 1
ATOM 861 C C . PRO A 1 109 ? 5.742 6.699 -9.970 1.00 93.00 109 PRO A C 1
ATOM 863 O O . PRO A 1 109 ? 6.926 6.545 -9.688 1.00 93.00 109 PRO A O 1
ATOM 866 N N . ALA A 1 110 ? 5.268 7.878 -10.394 1.00 91.62 110 ALA A N 1
ATOM 867 C CA . ALA A 1 110 ? 6.120 9.050 -10.586 1.00 91.62 110 ALA A CA 1
ATOM 868 C C . ALA A 1 110 ? 6.544 9.665 -9.245 1.00 91.62 110 ALA A C 1
ATOM 870 O O . ALA A 1 110 ? 7.690 10.087 -9.100 1.00 91.62 110 ALA A O 1
ATOM 871 N N . ALA A 1 111 ? 5.645 9.664 -8.259 1.00 94.88 111 ALA A N 1
ATOM 872 C CA . ALA A 1 111 ? 5.944 10.051 -6.882 1.00 94.88 111 ALA A CA 1
ATOM 873 C C . ALA A 1 111 ? 6.554 8.913 -6.041 1.00 94.88 111 ALA A C 1
ATOM 875 O O . ALA A 1 111 ? 6.842 9.119 -4.865 1.00 94.88 111 ALA A O 1
ATOM 876 N N . ASN A 1 112 ? 6.729 7.723 -6.624 1.00 96.56 112 ASN A N 1
ATOM 877 C CA . ASN A 1 112 ? 7.114 6.495 -5.932 1.00 96.56 112 ASN A CA 1
ATOM 878 C C . ASN A 1 112 ? 6.257 6.218 -4.680 1.00 96.56 112 ASN A C 1
ATOM 880 O O . ASN A 1 112 ? 6.762 6.000 -3.576 1.00 96.56 112 ASN A O 1
ATOM 884 N N . LEU A 1 113 ? 4.937 6.296 -4.859 1.00 97.38 113 LEU A N 1
ATOM 885 C CA . LEU A 1 113 ? 3.966 6.335 -3.775 1.00 97.38 113 LEU A CA 1
ATOM 886 C C . LEU A 1 113 ? 2.794 5.393 -4.043 1.00 97.38 113 LEU A C 1
ATOM 888 O O . LEU A 1 113 ? 2.223 5.364 -5.135 1.00 97.38 113 LEU A O 1
ATOM 892 N N . ILE A 1 114 ? 2.372 4.682 -3.000 1.00 98.31 114 ILE A N 1
ATOM 893 C CA . ILE A 1 114 ? 1.100 3.966 -2.971 1.00 98.31 114 ILE A CA 1
ATOM 894 C C . ILE A 1 114 ? 0.305 4.393 -1.739 1.00 98.31 114 ILE A C 1
ATOM 896 O O . ILE A 1 114 ? 0.833 4.450 -0.629 1.00 98.31 114 ILE A O 1
ATOM 900 N N . LEU A 1 115 ? -0.986 4.664 -1.918 1.00 98.25 115 LEU A N 1
ATOM 901 C CA . LEU A 1 115 ? -1.914 4.966 -0.831 1.00 98.25 115 LEU A CA 1
ATOM 902 C C . LEU A 1 115 ? -2.912 3.825 -0.673 1.00 98.25 115 LEU A C 1
ATOM 904 O O . LEU A 1 115 ? -3.704 3.566 -1.577 1.00 98.25 115 LEU A O 1
ATOM 908 N N . CYS A 1 116 ? -2.924 3.197 0.497 1.00 98.31 116 CYS A N 1
ATOM 909 C CA . CYS A 1 116 ? -3.977 2.282 0.917 1.00 98.31 116 CYS A CA 1
ATOM 910 C C . CYS A 1 116 ? -4.952 3.052 1.810 1.00 98.31 116 CYS A C 1
ATOM 912 O O . CYS A 1 116 ? -4.613 3.429 2.932 1.00 98.31 116 CYS A O 1
ATOM 914 N N . VAL A 1 117 ? -6.154 3.326 1.310 1.00 98.00 117 VAL A N 1
ATOM 915 C CA . VAL A 1 117 ? -7.149 4.148 2.008 1.00 98.00 117 VAL A CA 1
ATOM 916 C C . VAL A 1 117 ? -8.305 3.270 2.463 1.00 98.00 117 VAL A C 1
ATOM 918 O O . VAL A 1 117 ? -9.069 2.760 1.645 1.00 98.00 117 VAL A O 1
ATOM 921 N N . PHE A 1 118 ? -8.463 3.134 3.775 1.00 97.31 118 PHE A N 1
ATOM 922 C CA . PHE A 1 118 ? -9.608 2.485 4.403 1.00 97.31 118 PHE A CA 1
ATOM 923 C C . PHE A 1 118 ? -10.648 3.555 4.717 1.00 97.31 118 PHE A C 1
ATOM 925 O O . PHE A 1 118 ? -10.440 4.392 5.595 1.00 97.31 118 PHE A O 1
ATOM 932 N N . VAL A 1 119 ? -11.764 3.553 3.996 1.00 95.69 119 VAL A N 1
ATOM 933 C CA . VAL A 1 119 ? -12.872 4.481 4.239 1.00 95.69 119 VAL A CA 1
ATOM 934 C C . VAL A 1 119 ? -13.787 3.888 5.296 1.00 95.69 119 VAL A C 1
ATOM 936 O O . VAL A 1 119 ? -14.236 2.750 5.167 1.00 95.69 119 VAL A O 1
ATOM 939 N N . LEU A 1 120 ? -14.062 4.667 6.334 1.00 93.12 120 LEU A N 1
ATOM 940 C CA . LEU A 1 120 ? -14.870 4.263 7.477 1.00 93.12 120 LEU A CA 1
ATOM 941 C C . LEU A 1 120 ? -16.335 4.653 7.249 1.00 93.12 120 LEU A C 1
ATOM 943 O O . LEU A 1 120 ? -16.623 5.728 6.721 1.00 93.12 120 LEU A O 1
ATOM 947 N N . GLU A 1 121 ? -17.270 3.791 7.645 1.00 88.00 121 GLU A N 1
ATOM 948 C CA . GLU A 1 121 ? -18.689 4.151 7.690 1.00 88.00 121 GLU A CA 1
ATOM 949 C C . GLU A 1 121 ? -18.911 5.266 8.717 1.00 88.00 121 GLU A C 1
ATOM 951 O O . GLU A 1 121 ? -18.355 5.236 9.816 1.00 88.00 121 GLU A O 1
ATOM 956 N N . GLN A 1 122 ? -19.748 6.250 8.382 1.00 73.50 122 GLN A N 1
ATOM 957 C CA . GLN A 1 122 ? -20.173 7.246 9.358 1.00 73.50 122 GLN A CA 1
ATOM 958 C C . GLN A 1 122 ? -21.149 6.591 10.335 1.00 73.50 122 GLN A C 1
ATOM 960 O O . GLN A 1 122 ? -22.196 6.084 9.931 1.00 73.50 122 GLN A O 1
ATOM 965 N N . THR A 1 123 ? -20.839 6.632 11.630 1.00 59.69 123 THR A N 1
ATOM 966 C CA . THR A 1 123 ? -21.817 6.251 12.650 1.00 59.69 123 THR A CA 1
ATOM 967 C C . THR A 1 123 ? -22.925 7.304 12.660 1.00 59.69 123 THR A C 1
ATOM 969 O O . THR A 1 123 ? -22.732 8.401 13.185 1.00 59.69 123 THR A O 1
ATOM 972 N N . ILE A 1 124 ? -24.084 6.996 12.071 1.00 55.06 124 ILE A N 1
ATOM 973 C CA . ILE A 1 124 ? -25.277 7.838 12.206 1.00 55.06 124 ILE A CA 1
ATOM 974 C C . ILE A 1 124 ? -25.713 7.735 13.668 1.00 55.06 124 ILE A C 1
ATOM 976 O O . ILE A 1 124 ? -26.288 6.733 14.092 1.00 55.06 124 ILE A O 1
ATOM 980 N N . LYS A 1 125 ? -25.401 8.755 14.470 1.00 51.41 125 LYS A N 1
ATOM 981 C CA . LYS A 1 125 ? -25.994 8.892 15.798 1.00 51.41 125 LYS A CA 1
ATOM 982 C C . LYS A 1 125 ? -27.459 9.267 15.599 1.00 51.41 125 LYS A C 1
ATOM 984 O O . LYS A 1 125 ? -27.753 10.383 15.185 1.00 51.41 125 LYS A O 1
ATOM 989 N N . TYR A 1 126 ? -28.368 8.334 15.867 1.00 42.53 126 TYR A N 1
ATOM 990 C CA . TYR A 1 126 ? -29.764 8.684 16.103 1.00 42.53 126 TYR A CA 1
ATOM 991 C C . TYR A 1 126 ? -29.825 9.403 17.453 1.00 42.53 126 TYR A C 1
ATOM 993 O O . TYR A 1 126 ? -29.710 8.766 18.499 1.00 42.53 126 TYR A O 1
ATOM 1001 N N . GLU A 1 127 ? -29.936 10.729 17.430 1.00 45.16 127 GLU A N 1
ATOM 1002 C CA . GLU A 1 127 ? -30.415 11.482 18.589 1.00 45.16 127 GLU A CA 1
ATOM 1003 C C . GLU A 1 127 ? -31.927 11.238 18.674 1.00 45.16 127 GLU A C 1
ATOM 1005 O O . GLU A 1 127 ? -32.679 11.655 17.792 1.00 45.16 127 GLU A O 1
ATOM 1010 N N . GLY A 1 128 ? -32.335 10.447 19.668 1.00 51.09 128 GLY A N 1
ATOM 1011 C CA . GLY A 1 128 ? -33.730 10.215 20.045 1.00 51.09 128 GLY A CA 1
ATOM 1012 C C . GLY A 1 128 ? -34.079 10.956 21.322 1.00 51.09 128 GLY A C 1
ATOM 1013 O O . GLY A 1 128 ? -33.145 11.216 22.116 1.00 51.09 128 GLY A O 1
#

Solvent-accessible surface area (backbone atoms only — not comparable to full-atom values): 7373 Å² total; per-residue (Å²): 135,86,84,75,81,83,92,65,97,57,60,76,65,53,57,54,46,46,48,53,34,48,53,50,51,50,54,45,22,65,76,72,71,46,96,56,54,50,67,51,68,47,84,51,102,51,34,40,38,32,35,38,36,53,62,60,54,73,70,51,31,57,37,36,73,37,76,68,37,26,54,53,51,43,50,52,50,44,57,55,50,51,58,56,51,58,72,45,46,62,58,52,22,65,75,64,76,34,57,64,72,46,76,47,73,46,74,36,47,88,76,26,35,36,38,45,34,40,32,39,48,80,81,80,78,80,86,125

Secondary structure (DSSP, 8-state):
---PPP-----HHHHHHHHHHHHHHHHHHHHHT----EEEEEEETTEEEEEEES-S-HHHHHHHTSHHHHHHHHHHHHHHHHHHHHHHHHHHHHHHTS-EEEEEEEEETTTTEEEEEEEEPP------

Radius of gyration: 15.96 Å; Cα contacts (8 Å, |Δi|>4): 182; chains: 1; bounding box: 55×22×45 Å

Sequence (128 aa):
MSNSPPTTLMPKHTAALDYIGWEILTAWQEAHGALIGTVACDWEPQRIIIRLNDVFSLAEINLGQHPQGHVLLEQYVRELLSEICRQYTTAVRQLAHHTVAKTTIHVDPAANLILCVFVLEQTIKYEG

Mean predicted aligned error: 6.91 Å